Protein AF-A0A8S4RHA8-F1 (afdb_monomer)

Organism: NCBI:txid348720

Secondary structure (DSSP, 8-state):
-------------------HHHHHHS--SPPPPPTT------HHHHHHHHHHHHHHHHHHHHHHHHHHHT--SHHHHHHHHHHHHHHHHHHHHHHHHHHHHHHTS--

pLDDT: mean 74.0, std 16.06, range [36.59, 94.69]

Radius of gyration: 23.11 Å; Cα contacts (8 Å, |Δi|>4): 62; chains: 1; bounding box: 58×42×61 Å

Solvent-accessible surface area (backbone atoms only — not comparable to full-atom values): 6477 Å² total; per-residue (Å²): 133,88,86,79,71,82,91,73,88,77,84,74,73,80,82,71,87,68,63,59,72,60,60,69,70,50,75,67,68,60,79,81,53,56,91,97,49,79,73,71,77,37,72,58,39,47,51,52,52,27,53,60,39,45,60,49,32,57,61,34,50,51,51,24,52,51,38,44,71,68,36,89,47,72,70,46,36,51,49,21,49,54,54,24,50,52,51,32,48,55,25,48,51,53,28,48,58,46,50,55,60,63,66,66,77,83,122

Nearest PDB structures (foldseek):
  5l89-assembly1_A  TM=6.838E-01  e=6.630E+00  Rhodospirillum rubrum
  2v0o-assembly2_C  TM=6.024E-01  e=5.202E+00  Homo sapiens
  5n5e-assembly1_e  TM=6.298E-01  e=8.451E+00  Pyrococcus furiosus COM1
  3lg7-assembly1_B  TM=5.074E-01  e=8.451E+00  synthetic construct

Sequence (107 aa):
MKFKSKFNQSKLYFHYDVQWDKLKSVKWMNARASSNKAYVPTTVENVANVCTHALCVAPASLGARELLTRSVNAPQAIAAVVYGLALCLLFAVSTTFHSVCCCKSDT

Structure (mmCIF, N/CA/C/O backbone):
data_AF-A0A8S4RHA8-F1
#
_entry.id   AF-A0A8S4RHA8-F1
#
loop_
_atom_site.group_PDB
_atom_site.id
_atom_site.type_symbol
_atom_site.label_atom_id
_atom_site.label_alt_id
_atom_site.label_comp_id
_atom_site.label_asym_id
_atom_site.label_entity_id
_atom_site.label_seq_id
_atom_site.pdbx_PDB_ins_code
_atom_site.Cartn_x
_atom_site.Cartn_y
_atom_site.Cartn_z
_atom_site.occupancy
_atom_site.B_iso_or_equiv
_atom_site.auth_seq_id
_atom_site.auth_comp_id
_atom_site.auth_asym_id
_atom_site.auth_atom_id
_atom_site.pdbx_PDB_model_num
ATOM 1 N N . MET A 1 1 ? -42.750 -24.930 -33.514 1.00 38.06 1 MET A N 1
ATOM 2 C CA . MET A 1 1 ? -41.823 -25.677 -32.630 1.00 38.06 1 MET A CA 1
ATOM 3 C C . MET A 1 1 ? -41.445 -24.794 -31.445 1.00 38.06 1 MET A C 1
ATOM 5 O O . MET A 1 1 ? -40.974 -23.686 -31.656 1.00 38.06 1 MET A O 1
ATOM 9 N N . LYS A 1 2 ? -41.736 -25.232 -30.209 1.00 41.34 2 LYS A N 1
ATOM 10 C CA . LYS A 1 2 ? -41.487 -24.483 -28.962 1.00 41.34 2 LYS A CA 1
ATOM 11 C C . LYS A 1 2 ? -40.022 -24.633 -28.537 1.00 41.34 2 LYS A C 1
ATOM 13 O O . LYS A 1 2 ? -39.661 -25.635 -27.930 1.00 41.34 2 LYS A O 1
ATOM 18 N N . PHE A 1 3 ? -39.199 -23.622 -28.798 1.00 45.44 3 PHE A N 1
ATOM 19 C CA . PHE A 1 3 ? -37.842 -23.514 -28.252 1.00 45.44 3 PHE A CA 1
ATOM 20 C C . PHE A 1 3 ? -37.894 -22.985 -26.803 1.00 45.44 3 PHE A C 1
ATOM 22 O O . PHE A 1 3 ? -37.496 -21.863 -26.514 1.00 45.44 3 PHE A O 1
ATOM 29 N N . LYS A 1 4 ? -38.409 -23.784 -25.858 1.00 45.38 4 LYS A N 1
ATOM 30 C CA . LYS A 1 4 ? -38.115 -23.585 -24.425 1.00 45.38 4 LYS A CA 1
ATOM 31 C C . LYS A 1 4 ? -36.925 -24.473 -24.069 1.00 45.38 4 LYS A C 1
ATOM 33 O O . LYS A 1 4 ? -37.068 -25.523 -23.449 1.00 45.38 4 LYS A O 1
ATOM 38 N N . SER A 1 5 ? -35.756 -24.062 -24.557 1.00 46.91 5 SER A N 1
ATOM 39 C CA . SER A 1 5 ? -34.483 -24.664 -24.172 1.00 46.91 5 SER A CA 1
ATOM 40 C C . SER A 1 5 ? -34.210 -24.353 -22.702 1.00 46.91 5 SER A C 1
ATOM 42 O O . SER A 1 5 ? -34.501 -23.263 -22.208 1.00 46.91 5 SER A O 1
ATOM 44 N N . LYS A 1 6 ? -33.739 -25.372 -21.992 1.00 51.09 6 LYS A N 1
ATOM 45 C CA . LYS A 1 6 ? -33.705 -25.500 -20.539 1.00 51.09 6 LYS A CA 1
ATOM 46 C C . LYS A 1 6 ? -32.729 -24.517 -19.886 1.00 51.09 6 LYS A C 1
ATOM 48 O O . LYS A 1 6 ? -31.629 -24.894 -19.505 1.00 51.09 6 LYS A O 1
ATOM 53 N N . PHE A 1 7 ? -33.163 -23.281 -19.660 1.00 46.84 7 PHE A N 1
ATOM 54 C CA . PHE A 1 7 ? -32.501 -22.360 -18.730 1.00 46.84 7 PHE A CA 1
ATOM 55 C C . PHE A 1 7 ? -32.948 -22.661 -17.287 1.00 46.84 7 PHE A C 1
ATOM 57 O O . PHE A 1 7 ? -33.580 -21.858 -16.610 1.00 46.84 7 PHE A O 1
ATOM 64 N N . ASN A 1 8 ? -32.729 -23.899 -16.850 1.00 49.59 8 ASN A N 1
ATOM 65 C CA . ASN A 1 8 ? -32.973 -24.355 -15.488 1.00 49.59 8 ASN A CA 1
ATOM 66 C C . ASN A 1 8 ? -31.903 -25.397 -15.178 1.00 49.59 8 ASN A C 1
ATOM 68 O O . ASN A 1 8 ? -32.002 -26.492 -15.726 1.00 49.59 8 ASN A O 1
ATOM 72 N N . GLN A 1 9 ? -30.896 -25.005 -14.386 1.00 54.75 9 GLN A N 1
ATOM 73 C CA . GLN A 1 9 ? -30.014 -25.828 -13.530 1.00 54.75 9 GLN A CA 1
ATOM 74 C C . GLN A 1 9 ? -28.638 -25.158 -13.327 1.00 54.75 9 GLN A C 1
ATOM 76 O O . GLN A 1 9 ? -27.589 -25.727 -13.602 1.00 54.75 9 GLN A O 1
ATOM 81 N N . SER A 1 10 ? -28.621 -23.934 -12.803 1.00 48.81 10 SER A N 1
ATOM 82 C CA . SER A 1 10 ? -27.467 -23.461 -12.025 1.00 48.81 10 SER A CA 1
ATOM 83 C C . SER A 1 10 ? -27.943 -22.557 -10.895 1.00 48.81 10 SER A C 1
ATOM 85 O O . SER A 1 10 ? -27.469 -21.448 -10.673 1.00 48.81 10 SER A O 1
ATOM 87 N N . LYS A 1 11 ? -28.894 -23.084 -10.118 1.00 43.34 11 LYS A N 1
ATOM 88 C CA . LYS A 1 11 ? -29.098 -22.655 -8.736 1.00 43.34 11 LYS A CA 1
ATOM 89 C C . LYS A 1 11 ? -27.953 -23.264 -7.923 1.00 43.34 11 LYS A C 1
ATOM 91 O O . LYS A 1 11 ? -28.135 -24.217 -7.173 1.00 43.34 11 LYS A O 1
ATOM 96 N N . LEU A 1 12 ? -26.739 -22.769 -8.172 1.00 47.56 12 LEU A N 1
ATOM 97 C CA . LEU A 1 12 ? -25.570 -23.054 -7.356 1.00 47.56 12 LEU A CA 1
ATOM 98 C C . LEU A 1 12 ? -25.798 -22.293 -6.049 1.00 47.56 12 LEU A C 1
ATOM 100 O O . LEU A 1 12 ? -25.380 -21.150 -5.883 1.00 47.56 12 LEU A O 1
ATOM 104 N N . TYR A 1 13 ? -26.603 -22.882 -5.169 1.00 51.47 13 TYR A N 1
ATOM 105 C CA . TYR A 1 13 ? -26.817 -22.364 -3.833 1.00 51.47 13 TYR A CA 1
ATOM 106 C C . TYR A 1 13 ? -25.489 -22.466 -3.098 1.00 51.47 13 TYR A C 1
ATOM 108 O O . TYR A 1 13 ? -25.095 -23.533 -2.635 1.00 51.47 13 TYR A O 1
ATOM 116 N N . PHE A 1 14 ? -24.787 -21.342 -3.022 1.00 51.12 14 PHE A N 1
ATOM 117 C CA . PHE A 1 14 ? -23.704 -21.143 -2.080 1.00 51.12 14 PHE A CA 1
ATOM 118 C C . PHE A 1 14 ? -24.339 -21.201 -0.682 1.00 51.12 14 PHE A C 1
ATOM 120 O O . PHE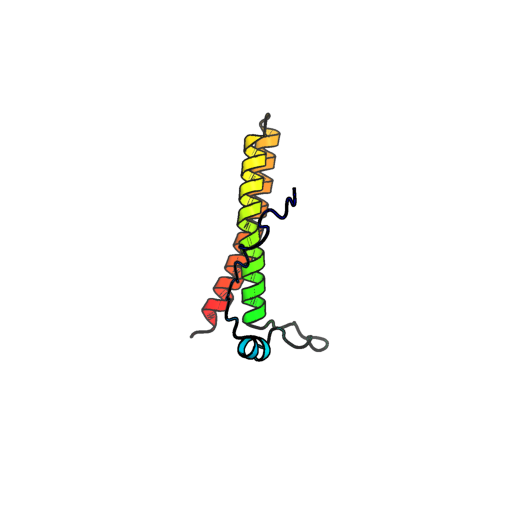 A 1 14 ? -24.825 -20.199 -0.163 1.00 51.12 14 PHE A O 1
ATOM 127 N N . HIS A 1 15 ? -24.448 -22.404 -0.114 1.00 54.16 15 HIS A N 1
ATOM 128 C CA . HIS A 1 15 ? -24.930 -22.616 1.248 1.00 54.16 15 HIS A CA 1
ATOM 129 C C . HIS A 1 15 ? -23.808 -22.236 2.217 1.00 54.16 15 HIS A C 1
ATOM 131 O O . HIS A 1 15 ? -23.154 -23.080 2.824 1.00 54.16 15 HIS A O 1
ATOM 137 N N . TYR A 1 16 ? -23.530 -20.938 2.288 1.00 60.31 16 TYR A N 1
ATOM 138 C CA . TYR A 1 16 ? -22.707 -20.361 3.332 1.00 60.31 16 TYR A CA 1
ATOM 139 C C . TYR A 1 16 ? -23.618 -20.173 4.542 1.00 60.31 16 TYR A C 1
ATOM 141 O O . TYR A 1 16 ? -24.387 -19.213 4.606 1.00 60.31 16 TYR A O 1
ATOM 149 N N . ASP A 1 17 ? -23.568 -21.123 5.475 1.00 65.62 17 ASP A N 1
ATOM 150 C CA . ASP A 1 17 ? -24.204 -20.987 6.785 1.00 65.62 17 ASP A CA 1
ATOM 151 C C . ASP A 1 17 ? -23.401 -19.959 7.598 1.00 65.62 17 ASP A C 1
ATOM 153 O O . ASP A 1 17 ? -22.516 -20.266 8.399 1.00 65.62 17 ASP A O 1
ATOM 157 N N . VAL A 1 18 ? -23.606 -18.688 7.256 1.00 64.62 18 VAL A N 1
ATOM 158 C CA . VAL A 1 18 ? -23.060 -17.563 8.002 1.00 64.62 18 VAL A CA 1
ATOM 159 C C . VAL A 1 18 ? -23.891 -17.446 9.268 1.00 64.62 18 VAL A C 1
ATOM 161 O O . VAL A 1 18 ? -25.086 -17.168 9.213 1.00 64.62 18 VAL A O 1
ATOM 164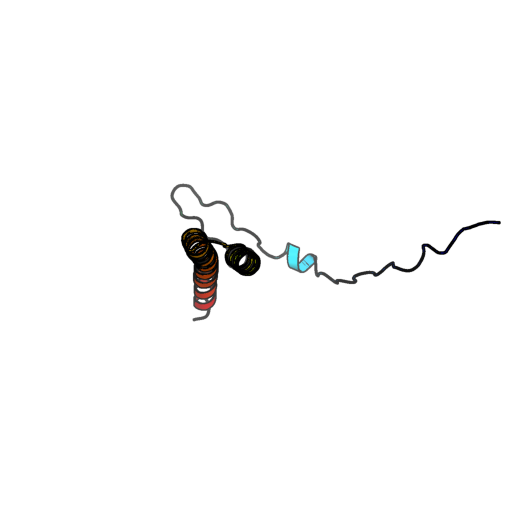 N N . GLN A 1 19 ? -23.251 -17.638 10.419 1.00 73.62 19 GLN A N 1
ATOM 165 C CA . GLN A 1 19 ? -23.883 -17.519 11.733 1.00 73.62 19 GLN A CA 1
ATOM 166 C C . GLN A 1 19 ? -24.161 -16.039 12.053 1.00 73.62 19 GLN A C 1
ATOM 168 O O . GLN A 1 19 ? -23.458 -15.409 12.847 1.00 73.62 19 GLN A O 1
ATOM 173 N N . TRP A 1 20 ? -25.180 -15.468 11.405 1.00 75.19 20 TRP A N 1
ATOM 174 C CA . TRP A 1 20 ? -25.548 -14.049 11.469 1.00 75.19 20 TRP A CA 1
ATOM 175 C C . TRP A 1 20 ? -25.770 -13.543 12.895 1.00 75.19 20 TRP A C 1
ATOM 177 O O . TRP A 1 20 ? -25.443 -12.396 13.200 1.00 75.19 20 TRP A O 1
ATOM 187 N N . ASP A 1 21 ? -26.272 -14.397 13.783 1.00 79.69 21 ASP A N 1
ATOM 188 C CA . ASP A 1 21 ? -26.516 -14.041 15.180 1.00 79.69 21 ASP A CA 1
ATOM 189 C C . ASP A 1 21 ? -25.214 -13.815 15.951 1.00 79.69 21 ASP A C 1
ATOM 191 O O . ASP A 1 21 ? -25.120 -12.886 16.755 1.00 79.69 21 ASP A O 1
ATOM 195 N N . LYS A 1 22 ? -24.157 -14.574 15.629 1.00 73.62 22 LYS A N 1
ATOM 196 C CA . LYS A 1 22 ? -22.825 -14.313 16.183 1.00 73.62 22 LYS A CA 1
ATOM 197 C C . LYS A 1 22 ? -22.264 -12.997 15.664 1.00 73.62 22 LYS A C 1
ATOM 199 O O . LYS A 1 22 ? -21.744 -12.224 16.460 1.00 73.62 22 LYS A O 1
ATOM 204 N N . LEU A 1 23 ? -22.432 -12.686 14.377 1.00 74.75 23 LEU A N 1
ATOM 205 C CA . LEU A 1 23 ? -21.957 -11.422 13.797 1.00 74.75 23 LEU A CA 1
ATOM 206 C C . LEU A 1 23 ? -22.655 -10.191 14.395 1.00 74.75 23 LEU A C 1
ATOM 208 O O . LEU A 1 23 ? -22.008 -9.170 14.608 1.00 74.75 23 LEU A O 1
ATOM 212 N N . LYS A 1 24 ? -23.950 -10.281 14.720 1.00 77.56 24 LYS A N 1
ATOM 213 C CA . LYS A 1 24 ? -24.681 -9.197 15.405 1.00 77.56 24 LYS A CA 1
ATOM 214 C C . LYS A 1 24 ? -24.182 -8.947 16.829 1.00 77.56 24 LYS A C 1
ATOM 216 O O . LYS A 1 24 ? -24.273 -7.823 17.309 1.00 77.56 24 LYS A O 1
ATOM 221 N N . SER A 1 25 ? -23.672 -9.983 17.495 1.00 80.75 25 SER A N 1
ATOM 222 C CA . SER A 1 25 ? -23.138 -9.881 18.859 1.00 80.75 25 SER A CA 1
ATOM 223 C C . SER A 1 25 ? -21.729 -9.278 18.924 1.00 80.75 25 SER A C 1
ATOM 225 O O . SER A 1 25 ? -21.289 -8.843 19.988 1.00 80.75 25 SER A O 1
ATOM 227 N N . VAL A 1 26 ? -21.015 -9.227 17.793 1.00 77.00 26 VAL A N 1
ATOM 228 C CA . VAL A 1 26 ? -19.667 -8.658 17.718 1.00 77.00 26 VAL A CA 1
ATOM 229 C C . VAL A 1 26 ? -19.741 -7.136 17.797 1.00 77.00 26 VAL A C 1
ATOM 231 O O . VAL A 1 26 ? -20.483 -6.480 17.067 1.00 77.00 26 VAL A O 1
ATOM 234 N N . LYS A 1 27 ? -18.913 -6.551 18.664 1.00 80.75 27 LYS A N 1
ATOM 235 C CA . LYS A 1 27 ? -18.730 -5.103 18.732 1.00 80.75 27 LYS A CA 1
ATOM 236 C C . LYS A 1 27 ? -17.780 -4.649 17.621 1.00 80.75 27 LYS A C 1
ATOM 238 O O . LYS A 1 27 ? -16.567 -4.669 17.795 1.00 80.75 27 LYS A O 1
ATOM 243 N N . TRP A 1 28 ? -18.354 -4.257 16.485 1.00 79.62 28 TRP A N 1
ATOM 244 C CA . TRP A 1 28 ? -17.619 -3.880 15.269 1.00 79.62 28 TRP A CA 1
ATOM 245 C C . TRP A 1 28 ? -16.865 -2.559 15.353 1.00 79.62 28 TRP A C 1
ATOM 247 O O . TRP A 1 28 ? -15.909 -2.377 14.616 1.00 79.62 28 TRP A O 1
ATOM 257 N N . MET A 1 29 ? -17.322 -1.627 16.188 1.00 82.25 29 MET A N 1
ATOM 258 C CA . MET A 1 29 ? -16.739 -0.296 16.302 1.00 82.25 29 MET A CA 1
ATOM 259 C C . MET A 1 29 ? -16.955 0.254 17.709 1.00 82.25 29 MET A C 1
ATOM 261 O O . MET A 1 29 ? -17.978 -0.023 18.348 1.00 82.25 29 MET A O 1
ATOM 265 N N . ASN A 1 30 ? -15.987 1.015 18.215 1.00 83.38 30 ASN A N 1
ATOM 266 C CA . ASN A 1 30 ? -16.130 1.701 19.491 1.00 83.38 30 ASN A CA 1
ATOM 267 C C . ASN A 1 30 ? -16.911 3.018 19.347 1.00 83.38 30 ASN A C 1
ATOM 269 O O . ASN A 1 30 ? -17.014 3.600 18.268 1.00 83.38 30 ASN A O 1
ATOM 273 N N . ALA A 1 31 ? -17.465 3.517 20.456 1.00 83.44 31 ALA A N 1
ATOM 274 C CA . ALA A 1 31 ? -18.078 4.842 20.463 1.00 83.44 31 ALA A CA 1
ATOM 275 C C . ALA A 1 31 ? -17.026 5.923 20.160 1.00 83.44 31 ALA A C 1
ATOM 277 O O . ALA A 1 31 ? -15.846 5.769 20.487 1.00 83.44 31 ALA A O 1
ATOM 278 N N . ARG A 1 32 ? -17.461 7.031 19.548 1.00 79.62 32 ARG A N 1
ATOM 279 C CA . ARG A 1 32 ? -16.579 8.162 19.235 1.00 79.62 32 ARG A CA 1
ATOM 280 C C . ARG A 1 32 ? -15.873 8.640 20.506 1.00 79.62 32 ARG A C 1
ATOM 282 O O . ARG A 1 32 ? -16.489 8.718 21.567 1.00 79.62 32 ARG A O 1
ATOM 289 N N . ALA A 1 33 ? -14.592 8.979 20.381 1.00 85.44 33 ALA A N 1
ATOM 290 C CA . ALA A 1 33 ? -13.826 9.511 21.499 1.00 85.44 33 ALA A CA 1
ATOM 291 C C . ALA A 1 33 ? -14.489 10.776 22.068 1.00 85.44 33 ALA A C 1
ATOM 293 O O . ALA A 1 33 ? -14.996 11.617 21.319 1.00 85.44 33 ALA A O 1
ATOM 294 N N . SER A 1 34 ? -14.468 10.912 23.394 1.00 83.56 34 SER A N 1
ATOM 295 C CA . SER A 1 34 ? -14.867 12.142 24.074 1.00 83.56 34 SER A CA 1
ATOM 296 C C . SER A 1 34 ? -13.917 13.290 23.721 1.00 83.56 34 SER A C 1
ATOM 298 O O . SER A 1 34 ? -12.763 13.060 23.350 1.00 83.56 34 SER A O 1
ATOM 300 N N . SER A 1 35 ? -14.371 14.534 23.895 1.00 83.25 35 SER A N 1
ATOM 301 C CA . SER A 1 35 ? -13.523 15.715 23.684 1.00 83.25 35 SER A CA 1
ATOM 302 C C . SER A 1 35 ? -12.208 15.599 24.477 1.00 83.25 35 SER A C 1
ATOM 304 O O . SER A 1 35 ? -12.219 15.167 25.631 1.00 83.25 35 SER A O 1
ATOM 306 N N . ASN A 1 36 ? -11.077 15.941 23.849 1.00 84.81 36 ASN A N 1
ATOM 307 C CA . ASN A 1 36 ? -9.709 15.811 24.385 1.00 84.81 36 ASN A CA 1
ATOM 308 C C . ASN A 1 36 ? -9.206 14.381 24.689 1.00 84.81 36 ASN A C 1
ATOM 310 O O . ASN A 1 36 ? -8.271 14.215 25.477 1.00 84.81 36 ASN A O 1
ATOM 314 N N . LYS A 1 37 ? -9.771 13.333 24.076 1.00 83.31 37 LYS A N 1
ATOM 315 C CA . LYS A 1 37 ? -9.218 11.967 24.144 1.00 83.31 37 LYS A CA 1
ATOM 316 C C . LYS A 1 37 ? -8.939 11.409 22.750 1.00 83.31 37 LYS A C 1
ATOM 318 O O . LYS A 1 37 ? -9.673 11.681 21.804 1.00 83.31 37 LYS A O 1
ATOM 323 N N . ALA A 1 38 ? -7.875 10.615 22.634 1.00 82.12 38 ALA A N 1
ATOM 324 C CA . ALA A 1 38 ? -7.589 9.857 21.423 1.00 82.12 38 ALA A CA 1
ATOM 325 C C . ALA A 1 38 ? -8.587 8.698 21.273 1.00 82.12 38 ALA A C 1
ATOM 327 O O . ALA A 1 38 ? -9.008 8.097 22.264 1.00 82.12 38 ALA A O 1
ATOM 328 N N . TYR A 1 39 ? -8.967 8.390 20.033 1.00 84.69 39 TYR A N 1
ATOM 329 C CA . TYR A 1 39 ? -9.803 7.232 19.732 1.00 84.69 39 TYR A CA 1
ATOM 330 C C . TYR A 1 39 ? -9.035 5.935 19.981 1.00 84.69 39 TYR A C 1
ATOM 332 O O . TYR A 1 39 ? -7.894 5.801 19.544 1.00 84.69 39 TYR A O 1
ATOM 340 N N . VAL A 1 40 ? -9.676 4.984 20.663 1.00 80.25 40 VAL A N 1
ATOM 341 C CA . VAL A 1 40 ? -9.126 3.647 20.904 1.00 80.25 40 VAL A CA 1
ATOM 342 C C . VAL A 1 40 ? -9.950 2.643 20.092 1.00 80.25 40 VAL A C 1
ATOM 344 O O . VAL A 1 40 ? -11.096 2.366 20.474 1.00 80.25 40 VAL A O 1
ATOM 347 N N . PRO A 1 41 ? -9.406 2.132 18.971 1.00 79.56 41 PRO A N 1
ATOM 348 C CA . PRO A 1 41 ? -10.092 1.147 18.146 1.00 79.56 41 PRO A CA 1
ATOM 349 C C . PRO A 1 41 ? -10.231 -0.185 18.886 1.00 79.56 41 PRO A C 1
ATOM 351 O O . PRO A 1 41 ? -9.412 -0.544 19.733 1.00 79.56 41 PRO A O 1
ATOM 354 N N . THR A 1 42 ? -11.274 -0.936 18.551 1.00 82.06 42 THR A N 1
ATOM 355 C CA . THR A 1 42 ? -11.437 -2.325 18.989 1.00 82.06 42 THR A CA 1
ATOM 356 C C . THR A 1 42 ? -10.470 -3.255 18.249 1.00 82.06 42 THR A C 1
ATOM 358 O O . THR A 1 42 ? -9.970 -2.938 17.167 1.00 82.06 42 THR A O 1
ATOM 361 N N . THR A 1 43 ? -10.235 -4.451 18.794 1.00 76.25 43 THR A N 1
ATOM 362 C CA . THR A 1 43 ? -9.407 -5.478 18.140 1.00 76.25 43 THR A CA 1
ATOM 363 C C . THR A 1 43 ? -9.951 -5.853 16.760 1.00 76.25 43 THR A C 1
ATOM 365 O O . THR A 1 43 ? -9.177 -6.039 15.826 1.00 76.25 43 THR A O 1
ATOM 368 N N . VAL A 1 44 ? -11.279 -5.906 16.608 1.00 76.75 44 VAL A N 1
ATOM 369 C CA . VAL A 1 44 ? -11.940 -6.223 15.333 1.00 76.75 44 VAL A CA 1
ATOM 370 C C . VAL A 1 44 ? -11.702 -5.121 14.299 1.00 76.75 44 VAL A C 1
ATOM 372 O O . VAL A 1 44 ? -11.363 -5.438 13.163 1.00 76.75 44 VAL A O 1
ATOM 375 N N . GLU A 1 45 ? -11.793 -3.843 14.683 1.00 76.00 45 GLU A N 1
ATOM 376 C CA . GLU A 1 45 ? -11.447 -2.719 13.796 1.00 76.00 45 GLU A CA 1
ATOM 377 C C . GLU A 1 45 ? -9.987 -2.765 13.365 1.00 76.00 45 GLU A C 1
ATOM 379 O O . GLU A 1 45 ? -9.676 -2.556 12.195 1.00 76.00 45 GLU A O 1
ATOM 384 N N . ASN A 1 46 ? -9.087 -3.064 14.302 1.00 74.56 46 ASN A N 1
ATOM 385 C CA . ASN A 1 46 ? -7.666 -3.140 14.008 1.00 74.56 46 ASN A CA 1
ATOM 386 C C . ASN A 1 46 ? -7.378 -4.254 12.992 1.00 74.56 46 ASN A C 1
ATOM 388 O O . ASN A 1 46 ? -6.732 -3.998 11.981 1.00 74.56 46 ASN A O 1
ATOM 392 N N . VAL A 1 47 ? -7.925 -5.456 13.213 1.00 76.19 47 VAL A N 1
ATOM 393 C CA . VAL A 1 47 ? -7.799 -6.605 12.299 1.00 76.19 47 VAL A CA 1
ATOM 394 C C . VAL A 1 47 ? -8.423 -6.308 10.936 1.00 76.19 47 VAL A C 1
ATOM 396 O O . VAL A 1 47 ? -7.798 -6.577 9.913 1.00 76.19 47 VAL A O 1
ATOM 399 N N . ALA A 1 48 ? -9.617 -5.714 10.896 1.00 77.69 48 ALA A N 1
ATOM 400 C CA . ALA A 1 48 ? -10.268 -5.342 9.642 1.00 77.69 48 ALA A CA 1
ATOM 401 C C . ALA A 1 48 ? -9.411 -4.354 8.835 1.00 77.69 48 ALA A C 1
ATOM 403 O O . ALA A 1 48 ? -9.176 -4.569 7.643 1.00 77.69 48 ALA A O 1
ATOM 404 N N . ASN A 1 49 ? -8.865 -3.329 9.495 1.00 73.19 49 ASN A N 1
ATOM 405 C CA . ASN A 1 49 ? -7.950 -2.381 8.867 1.00 73.19 49 ASN A CA 1
ATOM 406 C C . ASN A 1 49 ? -6.704 -3.100 8.324 1.00 73.19 49 ASN A C 1
ATOM 408 O O . ASN A 1 49 ? -6.373 -2.921 7.153 1.00 73.19 49 ASN A O 1
ATOM 412 N N . VAL A 1 50 ? -6.078 -3.999 9.097 1.00 71.69 50 VAL A N 1
ATOM 413 C CA . VAL A 1 50 ? -4.938 -4.814 8.619 1.00 71.69 50 VAL A CA 1
ATOM 414 C C . VAL A 1 50 ? -5.297 -5.574 7.356 1.00 71.69 50 VAL A C 1
ATOM 416 O O . VAL A 1 50 ? -4.580 -5.486 6.364 1.00 71.69 50 VAL A O 1
ATOM 419 N N . CYS A 1 51 ? -6.403 -6.319 7.382 1.00 72.75 51 CYS A N 1
ATOM 420 C CA . CYS A 1 51 ? -6.811 -7.164 6.271 1.00 72.75 51 CYS A CA 1
ATOM 421 C C . CYS A 1 51 ? -7.030 -6.336 5.004 1.00 72.75 51 CYS A C 1
ATOM 423 O O . CYS A 1 51 ? -6.526 -6.698 3.943 1.00 72.75 51 CYS A O 1
ATOM 425 N N . THR A 1 52 ? -7.728 -5.203 5.109 1.00 71.44 52 THR A N 1
ATOM 426 C CA . THR A 1 52 ? -7.973 -4.327 3.952 1.00 71.44 52 THR A CA 1
ATOM 427 C C . THR A 1 52 ? -6.688 -3.730 3.377 1.00 71.44 52 THR A C 1
ATOM 429 O O . THR A 1 52 ? -6.535 -3.686 2.159 1.00 71.44 52 THR A O 1
ATOM 432 N N . HIS A 1 53 ? -5.726 -3.345 4.217 1.00 68.88 53 HIS A N 1
ATOM 433 C CA . HIS A 1 53 ? -4.443 -2.815 3.754 1.00 68.88 53 HIS A CA 1
ATOM 434 C C . HIS A 1 53 ? -3.510 -3.904 3.202 1.00 68.88 53 HIS A C 1
ATOM 436 O O . HIS A 1 53 ? -2.849 -3.681 2.187 1.00 68.88 53 HIS A O 1
ATOM 442 N N . ALA A 1 54 ? -3.496 -5.098 3.798 1.00 68.06 54 ALA A N 1
ATOM 443 C CA . ALA A 1 54 ? -2.725 -6.243 3.317 1.00 68.06 54 ALA A CA 1
ATOM 444 C C . ALA A 1 54 ? -3.214 -6.719 1.940 1.00 68.06 54 ALA A C 1
ATOM 446 O O . ALA A 1 54 ? -2.406 -7.035 1.065 1.00 68.06 54 ALA A O 1
ATOM 447 N N . LEU A 1 55 ? -4.532 -6.690 1.706 1.00 76.50 55 LEU A N 1
ATOM 448 C CA . LEU A 1 55 ? -5.117 -6.975 0.394 1.00 76.50 55 LEU A CA 1
ATOM 449 C C . LEU A 1 55 ? -4.620 -6.010 -0.690 1.00 76.50 55 LEU A C 1
ATOM 451 O O . LEU A 1 55 ? -4.521 -6.415 -1.845 1.00 76.50 55 LEU A O 1
ATOM 455 N N . CYS A 1 56 ? -4.249 -4.776 -0.334 1.00 79.62 56 CYS A N 1
ATOM 456 C CA . CYS A 1 56 ? -3.715 -3.781 -1.267 1.00 79.62 56 CYS A CA 1
ATOM 457 C C . CYS A 1 56 ? -2.231 -3.990 -1.630 1.00 79.62 56 CYS A C 1
ATOM 459 O O . CYS A 1 56 ? -1.773 -3.443 -2.635 1.00 79.62 56 CYS 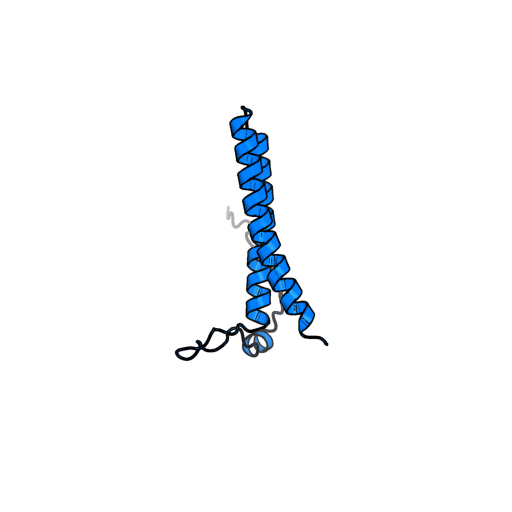A O 1
ATOM 461 N N . VAL A 1 57 ? -1.486 -4.829 -0.896 1.00 79.31 57 VAL A N 1
ATOM 462 C CA . VAL A 1 57 ? -0.091 -5.183 -1.235 1.00 79.31 57 VAL A CA 1
ATOM 463 C C . VAL A 1 57 ? -0.025 -5.933 -2.569 1.00 79.31 57 VAL A C 1
ATOM 465 O O . VAL A 1 57 ? 0.846 -5.664 -3.398 1.00 79.31 57 VAL A O 1
ATOM 468 N N . ALA A 1 58 ? -0.958 -6.859 -2.803 1.00 81.94 58 ALA A N 1
ATOM 469 C CA . ALA A 1 58 ? -1.006 -7.669 -4.018 1.00 81.94 58 ALA A CA 1
ATOM 470 C C . ALA A 1 58 ? -1.215 -6.837 -5.304 1.00 81.94 58 ALA A C 1
ATOM 472 O O . ALA A 1 58 ? -0.378 -6.935 -6.206 1.00 81.94 58 ALA A O 1
ATOM 473 N N . PRO A 1 59 ? -2.250 -5.978 -5.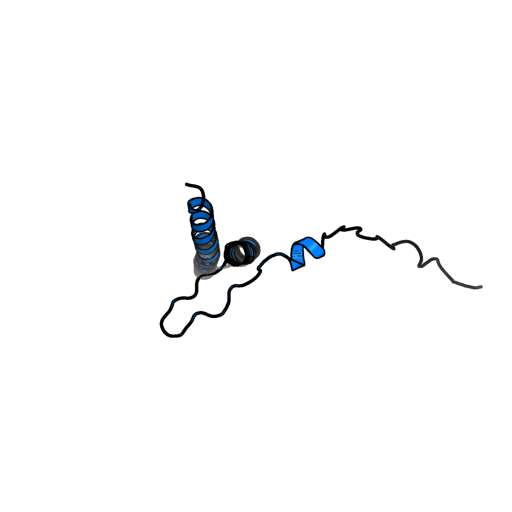424 1.00 84.00 59 PRO A N 1
ATOM 474 C CA . PRO A 1 59 ? -2.417 -5.124 -6.595 1.00 84.00 59 PRO A CA 1
ATOM 475 C C . PRO A 1 59 ? -1.283 -4.102 -6.737 1.00 84.00 59 PRO A C 1
ATOM 477 O O . PRO A 1 59 ? -0.867 -3.838 -7.863 1.00 84.00 59 PRO A O 1
ATOM 480 N N . ALA A 1 60 ? -0.718 -3.586 -5.637 1.00 85.69 60 ALA A N 1
ATOM 481 C CA . ALA A 1 60 ? 0.460 -2.716 -5.691 1.00 85.69 60 ALA A CA 1
ATOM 482 C C . ALA A 1 60 ? 1.679 -3.427 -6.305 1.00 85.69 60 ALA A C 1
ATOM 484 O O . ALA A 1 60 ? 2.352 -2.874 -7.175 1.00 85.69 60 AL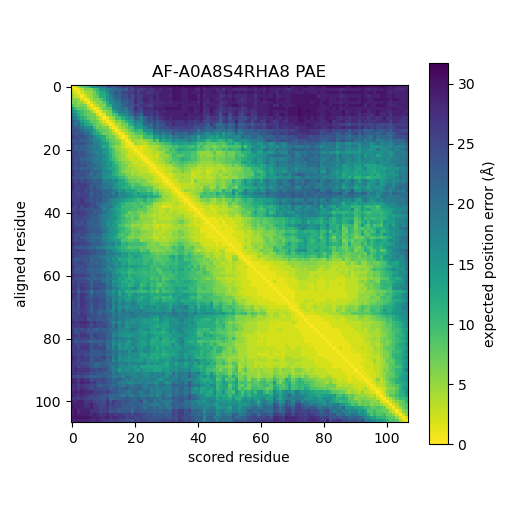A A O 1
ATOM 485 N N . SER A 1 61 ? 1.916 -4.681 -5.913 1.00 85.19 61 SER A N 1
ATOM 486 C CA . SER A 1 61 ? 3.006 -5.508 -6.443 1.00 85.19 61 SER A CA 1
ATOM 487 C C . SER A 1 61 ? 2.810 -5.823 -7.930 1.00 85.19 61 SER A C 1
ATOM 489 O O . SER A 1 61 ? 3.754 -5.743 -8.716 1.00 85.19 61 SER A O 1
ATOM 491 N N . LEU A 1 62 ? 1.578 -6.145 -8.339 1.00 90.62 62 LEU A N 1
ATOM 492 C CA . LEU A 1 62 ? 1.241 -6.383 -9.746 1.00 90.62 62 LEU A CA 1
ATOM 493 C C . LEU A 1 62 ? 1.399 -5.111 -10.589 1.00 90.62 62 LEU A C 1
ATOM 495 O O . LEU A 1 62 ? 1.983 -5.170 -11.668 1.00 90.62 62 LEU A O 1
ATOM 499 N N . GLY A 1 63 ? 0.951 -3.962 -10.076 1.00 90.19 63 GLY A N 1
ATOM 500 C CA . GLY A 1 63 ? 1.122 -2.664 -10.728 1.00 90.19 63 GLY A CA 1
ATOM 501 C C . GLY A 1 63 ? 2.594 -2.283 -10.896 1.00 90.19 63 GLY A C 1
ATOM 502 O O . GLY A 1 63 ? 2.999 -1.866 -11.977 1.00 90.19 63 GLY A O 1
ATOM 503 N N . ALA A 1 64 ? 3.420 -2.505 -9.870 1.00 89.56 64 ALA A N 1
ATOM 504 C CA . ALA A 1 64 ? 4.866 -2.305 -9.951 1.00 89.56 64 ALA A CA 1
ATOM 505 C C . ALA A 1 64 ? 5.509 -3.186 -11.035 1.00 89.56 64 ALA A C 1
ATOM 507 O O . ALA A 1 64 ? 6.337 -2.717 -11.818 1.00 89.56 64 ALA A O 1
ATOM 508 N N . ARG A 1 65 ? 5.093 -4.457 -11.118 1.00 91.25 65 ARG A N 1
ATOM 509 C CA . ARG A 1 65 ? 5.591 -5.399 -12.128 1.00 91.25 65 ARG A CA 1
ATOM 510 C C . ARG A 1 65 ? 5.184 -4.990 -13.543 1.00 91.25 65 ARG A C 1
ATOM 512 O O . ARG A 1 65 ? 6.000 -5.074 -14.458 1.00 91.25 65 ARG A O 1
ATOM 519 N N . GLU A 1 66 ? 3.956 -4.513 -13.721 1.00 94.00 66 GLU A N 1
ATOM 520 C CA . GLU A 1 66 ? 3.470 -3.999 -15.005 1.00 94.00 66 GLU A CA 1
ATOM 521 C C . GLU A 1 66 ? 4.241 -2.740 -15.434 1.00 94.00 66 GLU A C 1
ATOM 523 O O . GLU A 1 66 ? 4.673 -2.647 -16.583 1.00 94.00 66 GLU A O 1
ATOM 528 N N . LEU A 1 67 ? 4.489 -1.804 -14.509 1.00 91.25 67 LEU A N 1
ATOM 529 C CA . LEU A 1 67 ? 5.283 -0.599 -14.774 1.00 91.25 67 LEU A CA 1
ATOM 530 C C . LEU A 1 67 ? 6.713 -0.939 -15.207 1.00 91.25 67 LEU A C 1
ATOM 532 O O . LEU A 1 67 ? 7.225 -0.339 -16.150 1.00 91.25 67 LEU A O 1
ATOM 536 N N . LEU A 1 68 ? 7.339 -1.924 -14.558 1.00 91.38 68 LEU A N 1
ATOM 537 C CA . LEU A 1 68 ? 8.659 -2.418 -14.950 1.00 91.38 68 LEU A CA 1
ATOM 538 C C . LEU A 1 68 ? 8.637 -3.043 -16.346 1.00 91.38 68 LEU A C 1
ATOM 540 O O . LEU A 1 68 ? 9.482 -2.719 -17.175 1.00 91.38 68 LEU A O 1
ATOM 544 N N . THR A 1 69 ? 7.642 -3.885 -16.626 1.00 93.19 69 THR A N 1
ATOM 545 C CA . THR A 1 69 ? 7.514 -4.581 -17.918 1.00 93.19 69 THR A CA 1
ATOM 546 C C . THR A 1 69 ? 7.296 -3.603 -19.076 1.00 93.19 69 THR A C 1
ATOM 548 O O . THR A 1 69 ? 7.772 -3.840 -20.182 1.00 93.19 69 THR A O 1
ATOM 551 N N . ARG A 1 70 ? 6.602 -2.484 -18.830 1.00 92.12 70 ARG A N 1
ATOM 552 C CA . ARG A 1 70 ? 6.349 -1.435 -19.832 1.00 92.12 70 ARG A CA 1
ATOM 553 C C . ARG A 1 70 ? 7.429 -0.361 -19.913 1.00 92.12 70 ARG A C 1
ATOM 555 O O . ARG A 1 70 ? 7.333 0.518 -20.769 1.00 92.12 70 ARG A O 1
ATOM 562 N N . SER A 1 71 ? 8.420 -0.381 -19.027 1.00 92.12 71 SER A N 1
ATOM 563 C CA . SER A 1 71 ? 9.480 0.622 -19.042 1.00 92.12 71 SER A CA 1
ATOM 564 C C . SER A 1 71 ? 10.394 0.422 -20.253 1.00 92.12 71 SER A C 1
ATOM 566 O O . SER A 1 71 ? 10.903 -0.668 -20.491 1.00 92.12 71 SER A O 1
ATOM 568 N N . VAL A 1 72 ? 10.587 1.485 -21.037 1.00 93.06 72 VAL A N 1
ATOM 569 C CA . VAL A 1 72 ? 11.418 1.450 -22.256 1.00 93.06 72 VAL A CA 1
ATOM 570 C C . VAL A 1 72 ? 12.781 2.094 -22.005 1.00 93.06 72 VAL A C 1
ATOM 572 O O . VAL A 1 72 ? 13.784 1.701 -22.591 1.00 93.06 72 VAL A O 1
ATOM 575 N N . ASN A 1 73 ? 12.827 3.071 -21.095 1.00 94.69 73 ASN A N 1
ATOM 576 C CA . ASN A 1 73 ? 14.020 3.858 -20.794 1.00 94.69 73 ASN A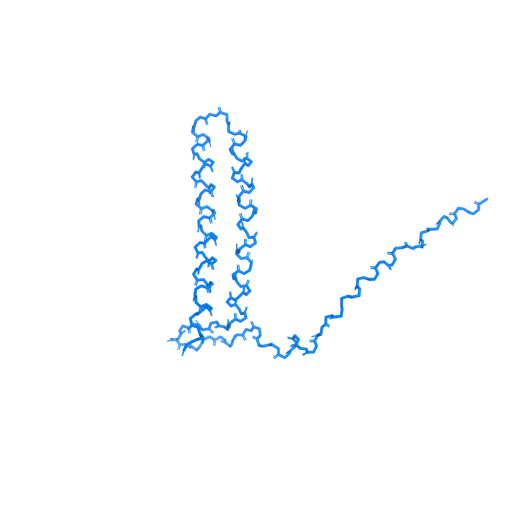 CA 1
ATOM 577 C C . ASN A 1 73 ? 14.402 3.750 -19.314 1.00 94.69 73 ASN A C 1
ATOM 579 O O . ASN A 1 73 ? 13.534 3.623 -18.448 1.00 94.69 73 ASN A O 1
ATOM 583 N N . ALA A 1 74 ? 15.692 3.916 -19.009 1.00 91.25 74 ALA A N 1
ATOM 584 C CA . ALA A 1 74 ? 16.209 3.847 -17.639 1.00 91.25 74 ALA A CA 1
ATOM 585 C C . ALA A 1 74 ? 15.459 4.748 -16.629 1.00 91.25 74 ALA A C 1
ATOM 587 O O . ALA A 1 74 ? 15.135 4.260 -15.547 1.00 91.25 74 ALA A O 1
ATOM 588 N N . PRO A 1 75 ? 15.069 6.001 -16.952 1.00 93.12 75 PRO A N 1
ATOM 589 C CA . PRO A 1 75 ? 14.287 6.824 -16.025 1.00 93.12 75 PRO A CA 1
ATOM 590 C C . PRO A 1 75 ? 12.901 6.247 -15.707 1.00 93.12 75 PRO A C 1
ATOM 592 O O . PRO A 1 75 ? 12.429 6.363 -14.580 1.00 93.12 75 PRO A O 1
ATOM 595 N N . GLN A 1 76 ? 12.252 5.597 -16.678 1.00 90.75 76 GLN A N 1
ATOM 596 C CA . GLN A 1 76 ? 10.946 4.962 -16.478 1.00 90.75 76 GLN A CA 1
ATOM 597 C C . GLN A 1 76 ? 11.070 3.713 -15.603 1.00 90.75 76 GLN A C 1
ATOM 599 O O . GLN A 1 76 ? 10.230 3.497 -14.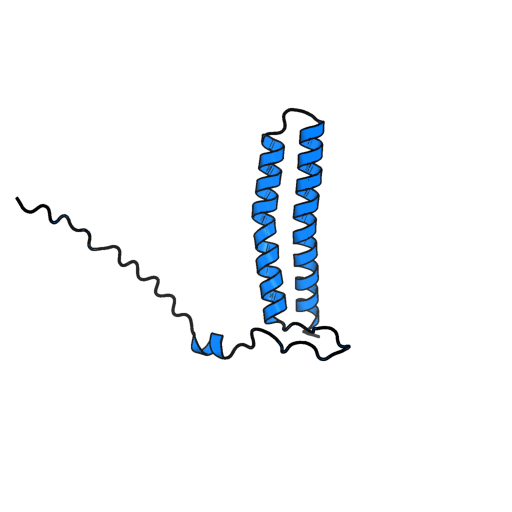735 1.00 90.75 76 GLN A O 1
ATOM 604 N N . ALA A 1 77 ? 12.136 2.929 -15.788 1.00 90.00 77 ALA A N 1
ATOM 605 C CA . ALA A 1 77 ? 12.428 1.775 -14.944 1.00 90.00 77 ALA A CA 1
ATOM 606 C C . ALA A 1 77 ? 12.715 2.209 -13.497 1.00 90.00 77 ALA A C 1
ATOM 608 O O . ALA A 1 77 ? 12.150 1.649 -12.562 1.00 90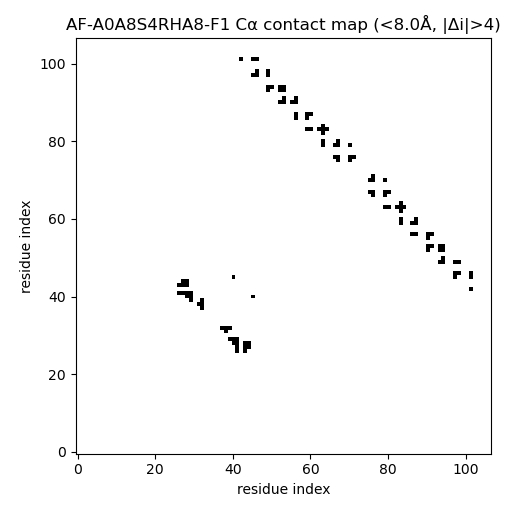.00 77 ALA A O 1
ATOM 609 N N . ILE A 1 78 ? 13.517 3.263 -13.306 1.00 92.50 78 ILE A N 1
ATOM 610 C CA . ILE A 1 78 ? 13.796 3.835 -11.980 1.00 92.50 78 ILE A CA 1
ATOM 611 C C . ILE A 1 78 ? 12.503 4.333 -11.327 1.00 92.50 78 ILE A C 1
ATOM 613 O O . ILE A 1 78 ? 12.243 4.013 -10.169 1.00 92.50 78 ILE A O 1
ATOM 617 N N . ALA A 1 79 ? 11.654 5.055 -12.065 1.00 90.62 79 ALA A N 1
ATOM 618 C CA . ALA A 1 79 ? 10.358 5.496 -11.557 1.00 90.62 79 ALA A CA 1
ATOM 619 C C . ALA A 1 79 ? 9.468 4.306 -11.155 1.00 90.62 79 ALA A C 1
ATOM 621 O O . ALA A 1 79 ? 8.904 4.312 -10.063 1.00 90.62 79 ALA A O 1
ATOM 622 N N . ALA A 1 80 ? 9.385 3.261 -11.986 1.00 91.38 80 ALA A N 1
ATOM 623 C CA . ALA A 1 80 ? 8.626 2.047 -11.690 1.00 91.38 80 ALA A CA 1
ATOM 624 C C . ALA A 1 80 ? 9.096 1.362 -10.395 1.00 91.38 80 ALA A C 1
ATOM 626 O O . ALA A 1 80 ? 8.266 0.968 -9.575 1.00 91.38 80 ALA A O 1
ATOM 627 N N . VAL A 1 81 ? 10.415 1.277 -10.177 1.00 90.75 81 VAL A N 1
ATOM 628 C CA . VAL A 1 81 ? 11.000 0.743 -8.936 1.00 90.75 81 VAL A CA 1
ATOM 629 C C . VAL A 1 81 ? 10.643 1.618 -7.736 1.00 90.75 81 VAL A C 1
ATOM 631 O O . VAL A 1 81 ? 10.163 1.096 -6.734 1.00 90.75 81 VAL A O 1
ATOM 634 N N . VAL A 1 82 ? 10.847 2.936 -7.825 1.00 93.94 82 VAL A N 1
ATOM 635 C CA . VAL A 1 82 ? 10.595 3.862 -6.708 1.00 93.94 82 VAL A CA 1
ATOM 636 C C . VAL A 1 82 ? 9.124 3.835 -6.299 1.00 93.94 82 VAL A C 1
ATOM 638 O O . VAL A 1 82 ? 8.823 3.642 -5.122 1.00 93.94 82 VAL A O 1
ATOM 641 N N . TYR A 1 83 ? 8.203 3.962 -7.258 1.00 90.94 83 TYR A N 1
ATOM 642 C CA . TYR A 1 83 ? 6.769 3.913 -6.973 1.00 90.94 83 TYR A CA 1
ATOM 643 C C . TYR A 1 83 ? 6.334 2.541 -6.459 1.00 90.94 83 TYR A C 1
ATOM 645 O O . TYR A 1 83 ? 5.589 2.468 -5.483 1.00 90.94 83 TYR A O 1
ATOM 653 N N . GLY A 1 84 ? 6.823 1.460 -7.071 1.00 90.06 84 GLY A N 1
ATOM 654 C CA . GLY A 1 84 ? 6.493 0.099 -6.664 1.00 90.06 84 GLY A CA 1
ATOM 655 C C . GLY A 1 84 ? 6.938 -0.219 -5.238 1.00 90.06 84 GLY A C 1
ATOM 656 O O . GLY A 1 84 ? 6.133 -0.686 -4.432 1.00 90.06 84 GLY A O 1
ATOM 657 N N . LEU A 1 85 ? 8.194 0.087 -4.902 1.00 88.75 85 LEU A N 1
ATOM 658 C CA . LEU A 1 85 ? 8.736 -0.127 -3.561 1.00 88.75 85 LEU A CA 1
ATOM 659 C C . LEU A 1 85 ? 8.043 0.756 -2.523 1.00 88.75 85 LEU A C 1
ATOM 661 O O . LEU A 1 85 ? 7.689 0.254 -1.460 1.00 88.75 85 LEU A O 1
ATOM 665 N N . ALA A 1 86 ? 7.798 2.034 -2.826 1.00 89.88 86 ALA A N 1
ATOM 666 C CA . ALA A 1 86 ? 7.118 2.940 -1.903 1.00 89.88 86 ALA A CA 1
ATOM 667 C C . ALA A 1 86 ? 5.696 2.458 -1.567 1.00 89.88 86 ALA A C 1
ATOM 669 O O . ALA A 1 86 ? 5.334 2.392 -0.393 1.00 89.88 86 ALA A O 1
ATOM 670 N N . LEU A 1 87 ? 4.909 2.060 -2.575 1.00 87.25 87 LEU A N 1
ATOM 671 C CA . LEU A 1 87 ? 3.556 1.526 -2.378 1.00 87.25 87 LEU A CA 1
ATOM 672 C C . LEU A 1 87 ? 3.559 0.194 -1.618 1.00 87.25 87 LEU A C 1
ATOM 674 O O . LEU A 1 87 ? 2.758 0.013 -0.703 1.00 87.25 87 LEU A O 1
ATOM 678 N N . CYS A 1 88 ? 4.471 -0.725 -1.948 1.00 84.25 88 CYS A N 1
ATOM 679 C CA . CYS A 1 88 ? 4.573 -2.004 -1.242 1.00 84.25 88 CYS A CA 1
ATOM 680 C C . CYS A 1 88 ? 4.991 -1.816 0.223 1.00 84.25 88 CYS A C 1
ATOM 682 O O . CYS A 1 88 ? 4.389 -2.420 1.108 1.00 84.25 88 CYS A O 1
ATOM 684 N N . LEU A 1 89 ? 5.975 -0.952 0.495 1.00 82.88 89 LEU A N 1
ATOM 685 C CA . LEU A 1 89 ? 6.423 -0.644 1.856 1.00 82.88 89 LEU A CA 1
ATOM 686 C C . LEU A 1 89 ? 5.340 0.070 2.669 1.00 82.88 89 LEU A C 1
ATOM 688 O O . LEU A 1 89 ? 5.163 -0.261 3.838 1.00 82.88 89 LEU A O 1
ATOM 692 N N . LEU A 1 90 ? 4.580 0.988 2.063 1.00 84.81 90 LEU A N 1
ATOM 693 C CA . LEU A 1 90 ? 3.465 1.668 2.727 1.00 84.81 90 LEU A CA 1
ATOM 694 C C . LEU A 1 90 ? 2.441 0.658 3.269 1.00 84.81 90 LEU A C 1
ATOM 696 O O . LEU A 1 90 ? 2.077 0.706 4.446 1.00 84.81 90 LEU A O 1
ATOM 700 N N . PHE A 1 91 ? 2.019 -0.296 2.436 1.00 80.31 91 PHE A N 1
ATOM 701 C CA . PHE A 1 91 ? 1.071 -1.329 2.853 1.00 80.31 91 PHE A CA 1
ATOM 702 C C . PHE A 1 91 ? 1.701 -2.380 3.786 1.00 80.31 91 PHE A C 1
ATOM 704 O O . PHE A 1 91 ? 1.042 -2.834 4.722 1.00 80.31 91 PHE A O 1
ATOM 711 N N . ALA A 1 92 ? 2.976 -2.737 3.600 1.00 74.56 92 ALA A N 1
ATOM 712 C CA . ALA A 1 92 ? 3.681 -3.695 4.457 1.00 74.56 92 ALA A CA 1
ATOM 713 C C . ALA A 1 92 ? 3.929 -3.163 5.880 1.00 74.56 92 ALA A C 1
ATOM 715 O O . ALA A 1 92 ? 3.708 -3.887 6.855 1.00 74.56 92 ALA A O 1
ATOM 716 N N . VAL A 1 93 ? 4.343 -1.899 6.020 1.00 76.06 93 VAL A N 1
ATOM 717 C CA . VAL A 1 93 ? 4.522 -1.245 7.327 1.00 76.06 93 VAL A CA 1
ATOM 718 C C . VAL A 1 93 ? 3.174 -1.078 8.019 1.00 76.06 93 VAL A C 1
ATOM 720 O O . VAL A 1 93 ? 3.065 -1.406 9.199 1.00 76.06 93 VAL A O 1
ATOM 723 N N . SER A 1 94 ? 2.132 -0.665 7.286 1.00 73.50 94 SER A N 1
ATOM 724 C CA . SER A 1 94 ? 0.762 -0.620 7.813 1.00 73.50 94 SER A CA 1
ATOM 725 C C . SER A 1 94 ? 0.329 -1.993 8.349 1.00 73.50 94 SER A C 1
ATOM 727 O O . SER A 1 94 ? -0.095 -2.106 9.498 1.00 73.50 94 SER A O 1
ATOM 729 N N . THR A 1 95 ? 0.549 -3.063 7.580 1.00 67.19 95 THR A N 1
ATOM 730 C CA . THR A 1 95 ? 0.199 -4.436 7.981 1.00 67.19 95 THR A CA 1
ATOM 731 C C . THR A 1 95 ? 0.980 -4.896 9.217 1.00 67.19 95 THR A C 1
ATOM 733 O O . THR A 1 95 ? 0.396 -5.431 10.162 1.00 67.19 95 THR A O 1
ATOM 736 N N . THR A 1 96 ? 2.297 -4.668 9.245 1.00 66.69 96 THR A N 1
ATOM 737 C CA . THR A 1 96 ? 3.173 -5.092 10.350 1.00 66.69 96 THR A CA 1
ATOM 738 C C . THR A 1 96 ? 2.853 -4.349 11.644 1.00 66.69 96 THR A C 1
ATOM 740 O O . THR A 1 96 ? 2.760 -4.976 12.697 1.00 66.69 96 THR A O 1
ATOM 743 N N . PHE A 1 97 ? 2.632 -3.033 11.577 1.00 64.12 97 PHE A N 1
ATOM 744 C CA . PHE A 1 97 ? 2.324 -2.215 12.752 1.00 64.12 97 PHE A CA 1
ATOM 745 C C . PHE A 1 97 ? 1.056 -2.702 13.456 1.00 64.12 97 PHE A C 1
ATOM 747 O O . PHE A 1 97 ? 1.035 -2.891 14.672 1.00 64.12 97 PHE A O 1
ATOM 754 N N . HIS A 1 98 ? 0.017 -3.006 12.682 1.00 55.69 98 HIS A N 1
ATOM 755 C CA . HIS A 1 98 ? -1.219 -3.509 13.254 1.00 55.69 98 HIS A CA 1
ATOM 756 C C . HIS A 1 98 ? -1.138 -4.989 13.680 1.00 55.69 98 HIS A C 1
ATOM 758 O O . HIS A 1 98 ? -1.746 -5.349 14.687 1.00 55.69 98 HIS A O 1
ATOM 764 N N . SER A 1 99 ? -0.349 -5.827 12.991 1.00 58.03 99 SER A N 1
ATOM 765 C CA . SER A 1 99 ? -0.143 -7.241 13.361 1.00 58.03 99 SER A CA 1
ATOM 766 C C . SER A 1 99 ? 0.628 -7.393 14.678 1.00 58.03 99 SER A C 1
ATOM 768 O O . SER A 1 99 ? 0.238 -8.178 15.539 1.00 58.03 99 SER A O 1
ATOM 770 N N . VAL A 1 100 ? 1.683 -6.597 14.888 1.00 56.91 100 VAL A N 1
ATOM 771 C CA . VAL A 1 100 ? 2.472 -6.617 16.134 1.00 56.91 100 VAL A CA 1
ATOM 772 C C . VAL A 1 100 ? 1.669 -6.059 17.314 1.00 56.91 100 VAL A C 1
ATOM 774 O O . VAL A 1 100 ? 1.766 -6.592 18.419 1.00 56.91 100 VAL A O 1
ATOM 777 N N . CYS A 1 101 ? 0.825 -5.044 17.098 1.00 52.72 101 CYS A N 1
ATOM 778 C CA . CYS A 1 101 ? -0.092 -4.550 18.130 1.00 52.72 101 CYS A CA 1
ATOM 779 C C . CYS A 1 101 ? -1.130 -5.600 18.562 1.00 52.72 101 CYS A C 1
ATOM 781 O O . CYS A 1 101 ? -1.469 -5.645 19.740 1.00 52.72 101 CYS A O 1
ATOM 783 N N . CYS A 1 102 ? -1.595 -6.463 17.652 1.00 49.50 102 CYS A N 1
ATOM 784 C CA . CYS A 1 102 ? -2.482 -7.579 17.995 1.00 49.50 102 CYS A CA 1
ATOM 785 C C . CYS A 1 102 ? -1.764 -8.705 18.757 1.00 49.50 102 CYS A C 1
ATOM 787 O O . CYS A 1 102 ? -2.371 -9.324 19.620 1.00 49.50 102 CYS A O 1
ATOM 789 N N . CYS A 1 103 ? -0.479 -8.964 18.492 1.00 50.94 103 CYS A N 1
ATOM 790 C CA . CYS A 1 103 ? 0.267 -10.019 19.191 1.00 50.94 103 CYS A CA 1
ATOM 791 C C . CYS A 1 103 ? 0.740 -9.639 20.607 1.00 50.94 103 CYS A C 1
ATOM 793 O O . CYS A 1 103 ? 1.207 -10.512 21.331 1.00 50.94 103 CYS A O 1
ATOM 795 N N . LYS A 1 104 ? 0.657 -8.367 21.028 1.00 46.91 104 LYS A N 1
ATOM 796 C CA . LYS A 1 104 ? 1.089 -7.941 22.377 1.00 46.91 104 LYS A CA 1
ATOM 797 C C . LYS A 1 104 ? -0.013 -7.962 23.442 1.00 46.91 104 LYS A C 1
ATOM 799 O O . LYS A 1 104 ? 0.284 -7.629 24.583 1.00 46.91 104 LYS A O 1
ATOM 804 N N . SER A 1 105 ? -1.248 -8.337 23.108 1.00 45.12 105 SER A N 1
ATOM 805 C CA . SER A 1 105 ? -2.346 -8.419 24.086 1.00 45.12 105 SER A CA 1
ATOM 806 C C . SER A 1 105 ? -2.438 -9.749 24.850 1.00 45.12 105 SER A C 1
ATOM 808 O O . SER A 1 105 ? -3.281 -9.843 25.734 1.00 45.12 105 SER A O 1
ATOM 810 N N . ASP A 1 106 ? -1.568 -10.728 24.567 1.00 44.72 106 ASP A N 1
ATOM 811 C CA . ASP A 1 106 ? -1.579 -12.062 25.200 1.00 44.72 106 ASP A CA 1
ATOM 812 C C . ASP A 1 106 ? -0.342 -12.333 26.092 1.00 44.72 106 ASP A C 1
ATOM 814 O O . ASP A 1 106 ? 0.279 -13.392 26.013 1.00 44.72 106 ASP A O 1
ATOM 818 N N . THR A 1 107 ? 0.033 -11.383 26.955 1.00 36.59 107 THR A N 1
ATOM 819 C CA . THR A 1 107 ? 0.951 -11.621 28.097 1.00 36.59 107 THR A CA 1
ATOM 820 C C . THR A 1 107 ? 0.506 -10.809 29.295 1.00 36.59 107 THR A C 1
ATOM 822 O O . THR A 1 107 ? 0.573 -11.355 30.416 1.00 36.59 107 THR A O 1
#

Foldseek 3Di:
DDPPDDPDDDPVPPP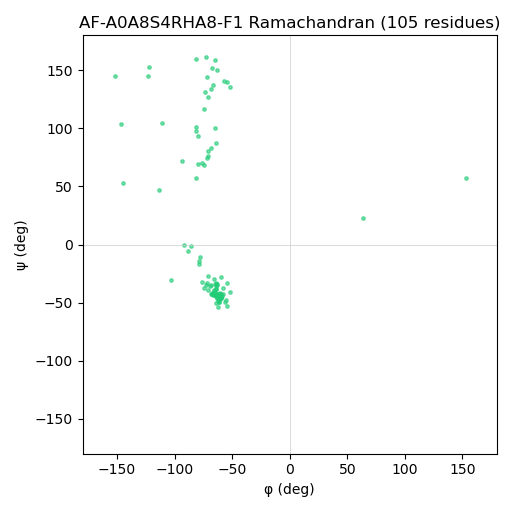PPDVVVVVVVDPQFDDDDDPPDDDDTDLNVLVVQLVVLLVQLVVLQVQLVVQCVPDPDPVSNVVSVVSSVVSNVVSVVSNVVSVVVSVPPPD

Mean predicted aligned error: 13.87 Å